Protein AF-A0A7L1D0E4-F1 (afdb_monomer_lite)

pLDDT: mean 86.92, std 6.97, range [68.38, 97.06]

InterPro domains:
  IPR020898 Synapsin, ATP-binding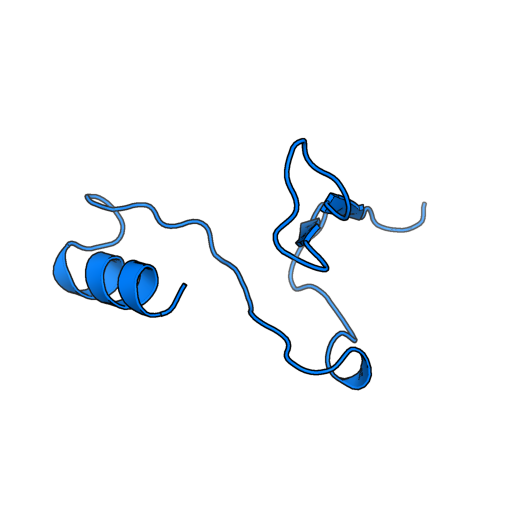 domain [PF02750] (1-54)

Foldseek 3Di:
DVVLVVVCVVQPCVRRVDDDDDDDPDPVVCPDDPDPQDWDAPDDDPPCPRIDTDGDDD

Structure (mmCIF, N/CA/C/O backbone):
data_AF-A0A7L1D0E4-F1
#
_entry.id   AF-A0A7L1D0E4-F1
#
loop_
_atom_site.group_PDB
_atom_site.id
_atom_site.type_symbol
_atom_site.label_atom_id
_atom_site.label_alt_id
_atom_site.label_comp_id
_atom_site.label_asym_id
_atom_site.label_entity_id
_atom_site.label_seq_id
_atom_site.pdbx_PDB_ins_code
_atom_site.Cartn_x
_atom_site.Cartn_y
_atom_site.Cartn_z
_atom_site.occupancy
_atom_site.B_iso_or_equiv
_atom_site.auth_seq_id
_atom_site.auth_comp_id
_atom_site.auth_asym_id
_atom_site.auth_atom_id
_atom_site.pdbx_PDB_model_num
ATOM 1 N N . PHE A 1 1 ? 6.262 -2.912 6.682 1.00 82.50 1 PHE A N 1
ATOM 2 C CA . PHE A 1 1 ? 4.811 -2.634 6.721 1.00 82.50 1 PHE A CA 1
ATOM 3 C C . PHE A 1 1 ? 4.100 -3.375 7.852 1.00 82.50 1 PHE A C 1
ATOM 5 O O . PHE A 1 1 ? 3.506 -2.704 8.677 1.00 82.50 1 PHE A O 1
ATOM 12 N N . ALA A 1 2 ? 4.222 -4.707 7.974 1.00 87.25 2 ALA A N 1
ATOM 13 C CA . ALA A 1 2 ? 3.518 -5.490 9.006 1.00 87.25 2 ALA A CA 1
ATOM 14 C C . ALA A 1 2 ? 3.654 -4.948 10.448 1.00 87.25 2 ALA A C 1
ATOM 16 O O . ALA A 1 2 ? 2.664 -4.884 11.168 1.00 87.25 2 ALA A O 1
ATOM 17 N N . GLN A 1 3 ? 4.849 -4.492 10.843 1.00 93.88 3 GLN A N 1
ATOM 18 C CA . GLN A 1 3 ? 5.075 -3.884 12.163 1.00 93.88 3 GLN A CA 1
ATOM 19 C C . GLN A 1 3 ? 4.311 -2.563 12.351 1.00 93.88 3 GLN A C 1
ATOM 21 O O . GLN A 1 3 ? 3.730 -2.334 13.403 1.00 93.88 3 GLN A O 1
ATOM 26 N N . LEU A 1 4 ? 4.240 -1.720 11.316 1.00 94.00 4 LEU A N 1
ATOM 27 C CA . LEU A 1 4 ? 3.484 -0.463 11.362 1.00 94.00 4 LEU A CA 1
ATOM 28 C C . LEU A 1 4 ? 1.979 -0.727 11.430 1.00 94.00 4 LEU A C 1
ATOM 30 O O . LEU A 1 4 ? 1.272 -0.066 12.179 1.00 94.00 4 LEU A O 1
ATOM 34 N N . THR A 1 5 ? 1.490 -1.724 10.687 1.00 92.19 5 THR A N 1
ATOM 35 C CA . THR A 1 5 ? 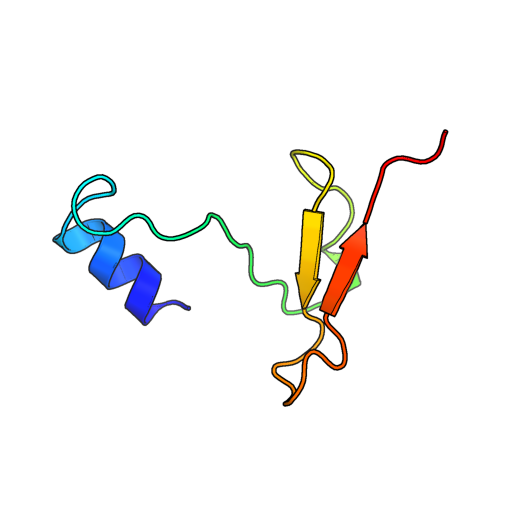0.086 -2.150 10.766 1.00 92.19 5 THR A CA 1
ATOM 36 C C . THR A 1 5 ? -0.258 -2.668 12.159 1.00 92.19 5 THR A C 1
ATOM 38 O O . THR A 1 5 ? -1.348 -2.405 12.658 1.00 92.19 5 THR A O 1
ATOM 41 N N . ARG A 1 6 ? 0.662 -3.394 12.801 1.00 94.12 6 ARG A N 1
ATOM 42 C CA . ARG A 1 6 ? 0.499 -3.833 14.188 1.00 94.12 6 ARG A CA 1
ATOM 43 C C . ARG A 1 6 ? 0.436 -2.639 15.147 1.00 94.12 6 ARG A C 1
ATOM 45 O O .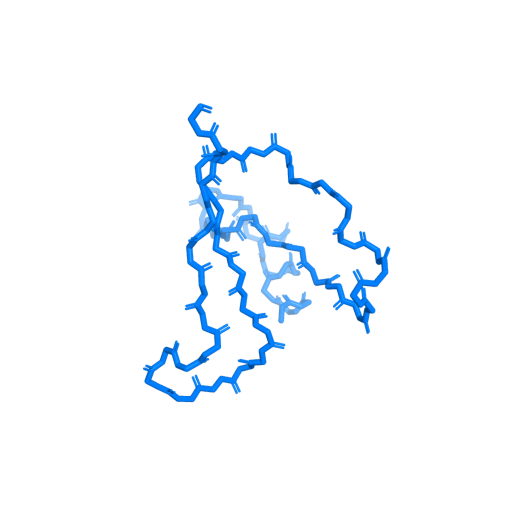 ARG A 1 6 ? -0.520 -2.555 15.906 1.00 94.12 6 ARG A O 1
ATOM 52 N N . LEU A 1 7 ? 1.375 -1.697 15.045 1.00 95.81 7 LEU A N 1
ATOM 53 C CA . LEU A 1 7 ? 1.381 -0.469 15.852 1.00 95.81 7 LEU A CA 1
ATOM 54 C C . LEU A 1 7 ? 0.093 0.346 15.685 1.00 95.81 7 LEU A C 1
ATOM 56 O O . LEU A 1 7 ? -0.482 0.779 16.674 1.00 95.81 7 LEU A O 1
ATOM 60 N N . GLN A 1 8 ? -0.413 0.494 14.456 1.00 95.44 8 GLN A N 1
ATOM 61 C CA . GLN A 1 8 ? -1.689 1.172 14.211 1.00 95.44 8 GLN A CA 1
ATOM 62 C C . GLN A 1 8 ? -2.861 0.489 14.926 1.00 95.44 8 GLN A C 1
ATOM 64 O O . GLN A 1 8 ? -3.762 1.165 15.410 1.00 95.44 8 GLN A O 1
ATOM 69 N N . ARG A 1 9 ? -2.873 -0.847 14.985 1.00 94.06 9 ARG A N 1
ATOM 70 C CA . ARG A 1 9 ? -3.923 -1.599 15.689 1.00 94.06 9 ARG A CA 1
ATOM 71 C C . ARG A 1 9 ? -3.823 -1.452 17.205 1.00 94.06 9 ARG A C 1
ATOM 73 O O . ARG A 1 9 ? -4.854 -1.459 17.861 1.00 94.06 9 ARG A O 1
ATOM 80 N N . GLU A 1 10 ? -2.609 -1.340 17.740 1.00 97.06 10 GLU A N 1
ATOM 81 C CA . GLU A 1 10 ? -2.364 -1.176 19.178 1.00 97.06 10 GLU A CA 1
ATOM 82 C C . GLU A 1 10 ? -2.652 0.261 19.652 1.00 97.06 10 GLU A C 1
ATOM 84 O O . GLU A 1 10 ? -3.237 0.445 20.714 1.00 97.06 10 GLU A O 1
ATOM 89 N N . LEU A 1 11 ? -2.282 1.275 18.863 1.00 96.38 11 LEU A N 1
ATOM 90 C CA . LEU A 1 11 ? -2.407 2.695 19.224 1.00 96.38 11 LEU A CA 1
ATOM 91 C C . LEU A 1 11 ? -3.711 3.342 18.729 1.00 96.38 11 LEU A C 1
ATOM 93 O O . LEU A 1 11 ? -4.135 4.369 19.251 1.00 96.38 11 LEU A O 1
ATOM 97 N N . GLY A 1 12 ? -4.351 2.749 17.723 1.00 95.31 12 GLY A N 1
ATOM 98 C CA . GLY A 1 12 ? -5.520 3.304 17.049 1.00 95.31 12 GLY A CA 1
ATOM 99 C C . GLY A 1 12 ? -5.165 4.294 15.926 1.00 95.31 12 GLY A C 1
ATOM 100 O O . GLY A 1 12 ? -4.070 4.862 15.897 1.00 95.31 12 GLY A O 1
ATOM 101 N N . PRO A 1 13 ? -6.090 4.517 14.973 1.00 93.69 13 PRO A N 1
ATOM 102 C CA . PRO A 1 13 ? -5.842 5.344 13.790 1.00 93.69 13 PRO A CA 1
ATOM 103 C C . PRO A 1 13 ? -5.676 6.836 14.103 1.00 93.69 13 PRO A C 1
ATOM 105 O O . PRO A 1 13 ? -4.962 7.512 13.372 1.00 93.69 13 PRO A O 1
ATOM 108 N N . GLU A 1 14 ? -6.287 7.333 15.183 1.00 94.75 14 GLU A N 1
ATOM 109 C CA . GLU A 1 14 ? -6.155 8.731 15.621 1.00 94.75 14 GLU A CA 1
ATOM 110 C C . GLU A 1 14 ? -4.748 9.029 16.155 1.00 94.75 14 GLU A C 1
ATOM 112 O O . GLU A 1 14 ? -4.130 10.022 15.782 1.00 94.75 14 GLU A O 1
ATOM 117 N N . ALA A 1 15 ? -4.204 8.144 16.997 1.00 95.06 15 ALA A N 1
ATOM 118 C CA . ALA A 1 15 ? -2.863 8.312 17.556 1.00 95.06 15 ALA A CA 1
ATOM 119 C C . ALA A 1 15 ? -1.758 7.901 16.570 1.00 95.06 15 ALA A C 1
ATOM 121 O O . ALA A 1 15 ? -0.642 8.418 16.634 1.00 95.06 15 ALA A O 1
ATOM 122 N N . PHE A 1 16 ? -2.052 6.968 15.660 1.00 95.25 16 PHE A N 1
ATOM 123 C CA . PHE A 1 16 ? -1.109 6.495 14.653 1.00 95.25 16 PHE A CA 1
ATOM 124 C C . PHE A 1 16 ? -1.778 6.395 13.268 1.00 95.25 16 PHE A C 1
ATOM 126 O O . PHE A 1 16 ? -2.192 5.307 12.840 1.00 95.25 16 PHE A O 1
ATOM 133 N N . PRO A 1 17 ? -1.876 7.518 12.530 1.00 93.75 17 PRO A N 1
ATOM 134 C CA . PRO A 1 17 ? -2.545 7.575 11.233 1.00 93.75 17 PRO A CA 1
ATOM 135 C C . PRO A 1 17 ? -1.663 6.974 10.131 1.00 93.75 17 PRO A C 1
ATOM 137 O O . PRO A 1 17 ? -1.041 7.670 9.327 1.00 93.75 17 PRO A O 1
ATOM 140 N N . LEU A 1 18 ? -1.587 5.643 10.087 1.00 93.81 18 LEU A N 1
ATOM 141 C CA . LEU A 1 18 ? -0.886 4.935 9.022 1.00 93.81 18 LEU A CA 1
ATOM 142 C C . LEU A 1 18 ? -1.661 5.059 7.707 1.00 93.81 18 LEU A C 1
ATOM 144 O O . LEU A 1 18 ? -2.845 4.724 7.630 1.00 93.81 18 LEU A O 1
ATOM 148 N N . VAL A 1 19 ? -0.957 5.475 6.655 1.00 90.62 19 VAL A N 1
ATOM 149 C CA . VAL A 1 19 ? -1.507 5.549 5.299 1.00 90.62 19 VAL A CA 1
ATOM 150 C C . VAL A 1 19 ? -1.947 4.152 4.839 1.00 90.62 19 VAL A C 1
ATOM 152 O O . VAL A 1 19 ? -1.139 3.217 4.897 1.00 90.62 19 VAL A O 1
ATOM 155 N N . PRO A 1 20 ? -3.185 3.989 4.332 1.00 86.56 20 PRO A N 1
ATOM 156 C CA . PRO A 1 20 ? -3.631 2.731 3.753 1.00 86.56 20 PRO A CA 1
ATOM 157 C C . PRO A 1 20 ? -2.744 2.335 2.570 1.00 86.56 20 PRO A C 1
ATOM 159 O O . PRO A 1 20 ? -2.672 3.030 1.558 1.00 86.56 20 PRO A O 1
ATOM 162 N N . GLN A 1 21 ? -2.051 1.208 2.699 1.00 88.00 21 GLN A N 1
ATOM 163 C CA . GLN A 1 21 ? -1.167 0.676 1.667 1.00 88.00 21 GLN A CA 1
AT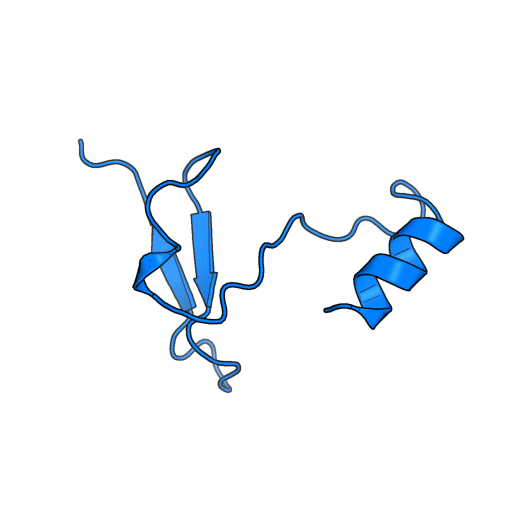OM 164 C C . GLN A 1 21 ? -1.377 -0.828 1.534 1.00 88.00 21 GLN A C 1
ATOM 166 O O . GLN A 1 21 ? -1.644 -1.530 2.511 1.00 88.00 21 GLN A O 1
ATOM 171 N N . ARG A 1 22 ? -1.235 -1.334 0.308 1.00 87.19 22 ARG A N 1
ATOM 172 C CA . ARG A 1 22 ? -1.352 -2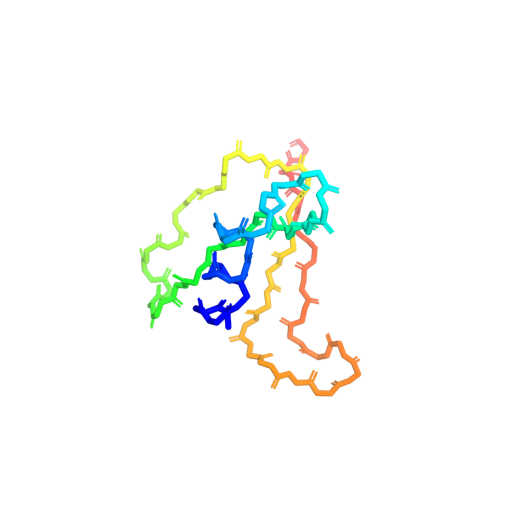.758 -0.005 1.00 87.19 22 ARG A CA 1
ATOM 173 C C . ARG A 1 22 ? -0.023 -3.272 -0.537 1.00 87.19 22 ARG A C 1
ATOM 175 O O . ARG A 1 22 ? 0.508 -2.733 -1.502 1.00 87.19 22 ARG A O 1
ATOM 182 N N . PHE A 1 23 ? 0.490 -4.336 0.074 1.00 86.69 23 PHE A N 1
ATOM 183 C CA . PHE A 1 23 ? 1.655 -5.046 -0.440 1.00 86.69 23 PHE A CA 1
ATOM 184 C C . PHE A 1 23 ? 1.219 -6.124 -1.435 1.00 86.69 23 PHE A C 1
ATOM 186 O O . PHE A 1 23 ? 0.382 -6.969 -1.115 1.00 86.69 23 PHE A O 1
ATOM 193 N N . CYS A 1 24 ? 1.808 -6.107 -2.628 1.00 85.62 24 CYS A N 1
ATOM 194 C CA . CYS A 1 24 ? 1.538 -7.071 -3.689 1.00 85.62 24 CYS A CA 1
ATOM 195 C C . CYS A 1 24 ? 2.841 -7.791 -4.046 1.00 85.62 24 CYS A C 1
ATOM 197 O O . CYS A 1 24 ? 3.754 -7.187 -4.595 1.00 85.62 24 CYS A O 1
ATOM 199 N N . ASN A 1 25 ? 2.925 -9.090 -3.749 1.00 83.31 25 ASN A N 1
ATOM 200 C CA . ASN A 1 25 ? 4.123 -9.895 -4.022 1.00 83.31 25 ASN A CA 1
ATOM 201 C C . ASN A 1 25 ? 4.260 -10.320 -5.497 1.00 83.31 25 ASN A C 1
ATOM 203 O O . ASN A 1 25 ? 5.301 -10.841 -5.891 1.00 83.31 25 ASN A O 1
ATOM 207 N N . ARG A 1 26 ? 3.209 -10.142 -6.308 1.00 82.00 26 ARG A N 1
ATOM 208 C CA . ARG A 1 26 ? 3.187 -10.483 -7.732 1.00 82.00 26 ARG A CA 1
ATOM 209 C C . ARG A 1 26 ? 2.455 -9.406 -8.537 1.00 82.00 26 ARG A C 1
ATOM 211 O O . ARG A 1 26 ? 1.345 -9.036 -8.149 1.00 82.00 26 ARG A O 1
ATOM 218 N N . PRO A 1 27 ? 2.990 -8.993 -9.702 1.00 75.75 27 PRO A N 1
ATOM 219 C CA . PRO A 1 27 ? 2.346 -7.994 -10.561 1.00 75.75 27 PRO A CA 1
ATOM 220 C C . PRO A 1 27 ? 0.951 -8.412 -11.032 1.00 75.75 27 PRO A C 1
ATOM 222 O O . PRO A 1 27 ? 0.045 -7.593 -11.102 1.00 75.75 27 PRO A O 1
ATOM 225 N N . ARG A 1 28 ? 0.749 -9.715 -11.278 1.00 74.81 28 ARG A N 1
ATOM 226 C CA . ARG A 1 28 ? -0.525 -10.272 -11.767 1.00 74.81 28 ARG A CA 1
ATOM 227 C C . ARG A 1 28 ? -1.725 -10.007 -10.845 1.00 74.81 28 ARG A C 1
ATOM 229 O O . ARG A 1 28 ? -2.853 -10.088 -11.305 1.00 74.81 28 ARG A O 1
ATOM 236 N N . GLY A 1 29 ? -1.501 -9.705 -9.563 1.00 68.38 29 GLY A N 1
ATOM 237 C CA . GLY A 1 29 ? -2.574 -9.401 -8.610 1.00 68.38 29 GLY A CA 1
ATOM 238 C C . GLY A 1 29 ? -3.015 -7.934 -8.589 1.00 68.38 29 GLY A C 1
ATOM 239 O O . GLY A 1 29 ? -3.954 -7.595 -7.870 1.00 68.38 29 GLY A O 1
ATOM 240 N N . LEU A 1 30 ? -2.339 -7.055 -9.333 1.00 79.25 30 LEU A N 1
ATOM 241 C CA . LEU A 1 30 ? -2.568 -5.612 -9.310 1.00 79.25 30 LEU A CA 1
ATOM 242 C C . LEU A 1 30 ? -3.472 -5.210 -10.487 1.00 79.25 30 LEU A C 1
ATOM 244 O O . LEU A 1 30 ? -3.021 -4.622 -11.460 1.00 79.25 30 LEU A O 1
ATOM 248 N N . LEU A 1 31 ? -4.748 -5.603 -10.408 1.00 82.75 31 LEU A N 1
ATOM 249 C CA . LEU A 1 31 ? -5.741 -5.394 -11.475 1.00 82.75 31 LEU A CA 1
ATOM 250 C C . LEU A 1 31 ? -6.446 -4.036 -11.386 1.00 82.75 31 LEU A C 1
ATOM 252 O O . LEU A 1 31 ? -6.742 -3.422 -12.404 1.00 82.75 31 LEU A O 1
ATOM 256 N N . ALA A 1 32 ? -6.732 -3.576 -10.167 1.00 82.50 32 ALA A N 1
ATOM 257 C CA . ALA A 1 32 ? -7.474 -2.348 -9.924 1.00 82.50 32 ALA A CA 1
ATOM 258 C C . ALA A 1 32 ? -7.052 -1.700 -8.602 1.00 82.50 32 ALA A C 1
ATOM 260 O O . ALA A 1 32 ? -6.605 -2.374 -7.667 1.00 82.50 32 ALA A O 1
ATOM 261 N N . ALA A 1 33 ? -7.235 -0.384 -8.538 1.00 83.56 33 ALA A N 1
ATOM 262 C CA . ALA A 1 33 ? -7.110 0.412 -7.328 1.00 83.56 33 ALA A CA 1
ATOM 263 C C . ALA A 1 33 ? -8.506 0.815 -6.834 1.00 83.56 33 ALA A C 1
ATOM 265 O O . ALA A 1 33 ? -9.377 1.068 -7.665 1.00 83.56 33 ALA A O 1
ATOM 266 N N . PRO A 1 34 ? -8.733 0.910 -5.513 1.00 82.19 34 PRO A N 1
ATOM 267 C CA . PRO A 1 34 ? -10.017 1.363 -4.983 1.00 82.19 34 PRO A CA 1
ATOM 268 C C . PRO A 1 34 ? -10.283 2.847 -5.279 1.00 82.19 34 PRO A C 1
ATOM 270 O O . PRO A 1 34 ? -11.433 3.239 -5.437 1.00 82.19 34 PRO A O 1
ATOM 273 N N . THR A 1 35 ? -9.234 3.672 -5.355 1.00 85.94 35 THR A N 1
ATOM 274 C CA . THR A 1 35 ? -9.320 5.123 -5.561 1.00 85.94 35 THR A CA 1
ATOM 275 C C . THR A 1 35 ? -8.109 5.646 -6.337 1.00 85.94 35 THR A C 1
ATOM 277 O O . THR A 1 35 ? -7.020 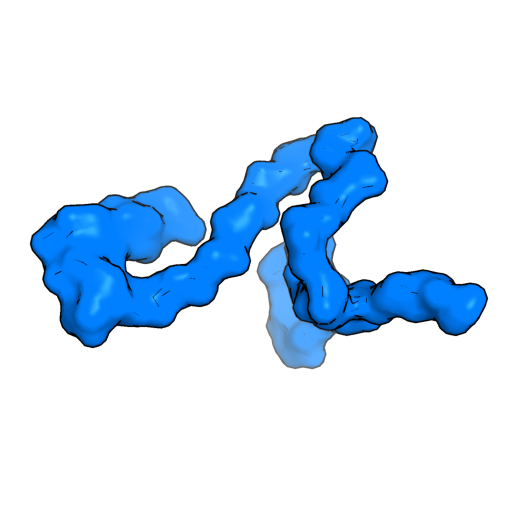5.071 -6.283 1.00 85.94 35 THR A O 1
ATOM 280 N N . PHE A 1 36 ? -8.301 6.756 -7.057 1.00 88.38 36 PHE A N 1
ATOM 281 C CA . PHE A 1 36 ? -7.250 7.479 -7.775 1.00 88.38 36 PHE A CA 1
ATOM 282 C C . PHE A 1 36 ? -7.236 8.964 -7.371 1.00 88.38 36 PHE A C 1
ATOM 284 O O . PHE A 1 36 ? -8.291 9.502 -7.038 1.00 88.38 36 PHE A O 1
ATOM 291 N N . PRO A 1 37 ? -6.081 9.657 -7.443 1.00 90.06 37 PRO A N 1
ATOM 292 C CA . PRO A 1 37 ? -4.763 9.142 -7.826 1.00 90.06 37 PRO A CA 1
ATOM 293 C C . PRO A 1 37 ? -4.154 8.220 -6.761 1.00 90.06 37 PRO A C 1
ATOM 295 O O . PRO A 1 37 ? -4.391 8.414 -5.573 1.00 90.06 37 PRO A O 1
ATOM 298 N N . MET A 1 38 ? -3.325 7.258 -7.178 1.00 90.31 38 MET A N 1
ATOM 299 C CA . MET A 1 38 ? -2.606 6.374 -6.249 1.00 90.31 38 MET A CA 1
ATOM 300 C C . MET A 1 38 ? -1.095 6.395 -6.472 1.00 90.31 38 MET A C 1
ATOM 302 O O . MET A 1 38 ? -0.627 6.642 -7.582 1.00 90.31 38 MET A O 1
ATOM 306 N N . MET A 1 39 ? -0.338 6.111 -5.413 1.00 90.44 39 MET A N 1
ATOM 307 C CA . MET A 1 39 ? 1.113 5.935 -5.464 1.00 90.44 39 MET A CA 1
ATOM 308 C C . MET A 1 39 ? 1.463 4.449 -5.479 1.00 90.44 39 MET A C 1
ATOM 310 O O . MET A 1 39 ? 0.988 3.691 -4.632 1.00 90.44 39 MET A O 1
ATOM 314 N N . VAL A 1 40 ? 2.320 4.044 -6.414 1.00 90.12 40 VAL A N 1
ATOM 315 C CA . VAL A 1 40 ? 2.874 2.688 -6.491 1.00 90.12 40 VAL A CA 1
ATOM 316 C C . VAL A 1 40 ? 4.375 2.756 -6.268 1.00 90.12 40 VAL A C 1
ATOM 318 O O . VAL A 1 40 ? 5.070 3.481 -6.973 1.00 90.12 40 VAL A O 1
ATOM 321 N N . THR A 1 41 ? 4.865 1.966 -5.315 1.00 89.88 41 THR A N 1
ATOM 322 C CA . THR A 1 41 ? 6.295 1.788 -5.049 1.00 89.88 41 THR A CA 1
ATOM 323 C C . THR A 1 41 ? 6.679 0.363 -5.428 1.00 89.88 41 THR A C 1
ATOM 325 O O . THR A 1 41 ? 6.258 -0.583 -4.764 1.00 89.88 41 THR A O 1
ATOM 328 N N . LEU A 1 42 ? 7.445 0.203 -6.509 1.00 86.19 42 LEU A N 1
ATOM 329 C CA . LEU A 1 42 ? 7.822 -1.111 -7.058 1.00 86.19 42 LEU A CA 1
ATOM 330 C C . LEU A 1 42 ? 8.860 -1.835 -6.192 1.00 86.19 42 LEU A C 1
ATOM 332 O O . LEU A 1 42 ? 8.802 -3.048 -6.008 1.00 86.19 42 LEU A O 1
ATOM 336 N N . SER A 1 43 ? 9.792 -1.075 -5.634 1.00 75.06 43 SER A N 1
ATOM 337 C CA . SER A 1 43 ? 10.818 -1.551 -4.716 1.00 75.06 43 SER A CA 1
ATOM 338 C C . SER A 1 43 ? 11.237 -0.391 -3.821 1.00 75.06 43 SER A C 1
ATOM 340 O O . SER A 1 43 ? 11.279 0.743 -4.303 1.00 75.06 43 SER A O 1
ATOM 342 N N . PRO A 1 44 ? 11.568 -0.628 -2.542 1.00 74.00 44 PRO A N 1
ATOM 343 C CA . PRO A 1 44 ? 12.169 0.403 -1.712 1.00 74.00 44 PRO A CA 1
ATOM 344 C C . PRO A 1 44 ? 13.504 0.804 -2.339 1.00 74.00 44 PRO A C 1
ATOM 346 O O . PRO A 1 44 ? 14.451 0.021 -2.335 1.00 74.00 44 PRO A O 1
ATOM 349 N N . ALA A 1 45 ? 13.562 1.999 -2.912 1.00 80.75 45 ALA A N 1
ATOM 350 C CA . ALA A 1 45 ? 14.782 2.546 -3.473 1.00 80.75 45 ALA A CA 1
ATOM 351 C C . ALA A 1 45 ? 15.018 3.960 -2.926 1.00 80.75 45 ALA A C 1
ATOM 353 O O . ALA A 1 45 ? 14.053 4.695 -2.670 1.00 80.75 45 ALA A O 1
ATOM 354 N N . PRO A 1 46 ? 16.289 4.350 -2.732 1.00 78.88 46 PRO A N 1
ATOM 355 C CA . PRO A 1 46 ? 16.633 5.712 -2.353 1.00 78.88 46 PRO A CA 1
ATOM 356 C C . PRO A 1 46 ? 16.120 6.737 -3.373 1.00 78.88 46 PRO A C 1
ATOM 358 O O . PRO A 1 46 ? 15.923 6.428 -4.548 1.00 78.88 46 PRO A O 1
ATOM 361 N N . ALA A 1 47 ? 15.924 7.975 -2.913 1.00 80.81 47 ALA A N 1
ATOM 362 C CA . ALA A 1 47 ? 15.610 9.133 -3.756 1.00 80.81 47 ALA A CA 1
ATOM 363 C C . ALA A 1 47 ? 14.351 9.001 -4.646 1.00 80.81 47 ALA A C 1
ATOM 365 O O . ALA A 1 47 ? 14.251 9.650 -5.682 1.00 80.81 47 ALA A O 1
ATOM 366 N N . GLY A 1 48 ? 13.371 8.180 -4.250 1.00 78.38 48 GLY A N 1
ATOM 367 C CA . GLY A 1 48 ? 12.082 8.090 -4.951 1.00 78.38 48 GLY A CA 1
ATOM 368 C C . GLY A 1 48 ? 12.104 7.266 -6.241 1.00 78.38 48 GLY A C 1
ATOM 369 O O . GLY A 1 48 ? 11.098 7.211 -6.949 1.00 78.38 48 GLY A O 1
ATOM 370 N N . VAL A 1 49 ? 13.211 6.583 -6.541 1.00 84.81 49 VAL A N 1
ATOM 371 C CA . VAL A 1 49 ? 13.290 5.673 -7.689 1.00 84.81 49 VAL A CA 1
ATOM 372 C C . VAL A 1 49 ? 12.226 4.574 -7.553 1.00 84.81 49 VAL A C 1
ATOM 374 O O . VAL A 1 49 ? 12.034 3.992 -6.489 1.00 84.81 49 VAL A O 1
ATOM 377 N N . GLY A 1 50 ? 11.483 4.307 -8.629 1.00 85.50 50 GLY A N 1
ATOM 378 C CA . GLY A 1 50 ? 10.419 3.297 -8.627 1.00 85.50 50 GLY A CA 1
ATOM 379 C C . GLY A 1 50 ? 9.133 3.701 -7.892 1.00 85.50 50 GLY A C 1
ATOM 380 O O . GLY A 1 50 ? 8.272 2.838 -7.703 1.00 85.50 50 GLY A O 1
ATOM 381 N N . GLN A 1 51 ? 8.987 4.975 -7.499 1.00 90.56 51 GLN A N 1
ATOM 382 C CA . GLN A 1 51 ? 7.729 5.551 -7.016 1.00 90.56 51 GLN A CA 1
ATOM 383 C C . GLN A 1 51 ? 7.003 6.271 -8.156 1.00 90.56 51 GLN A C 1
ATOM 385 O O . GLN A 1 51 ? 7.522 7.223 -8.735 1.00 90.56 51 GLN A O 1
ATOM 390 N N . VAL A 1 52 ? 5.790 5.825 -8.480 1.00 90.56 52 VAL A N 1
ATOM 391 C CA . VAL A 1 52 ? 5.007 6.348 -9.609 1.00 90.56 52 VAL A CA 1
ATOM 392 C C . VAL A 1 52 ? 3.619 6.763 -9.138 1.00 90.56 52 VAL A C 1
ATOM 394 O O . VAL A 1 52 ? 2.938 6.006 -8.445 1.00 90.56 52 VAL A O 1
ATOM 397 N N . LYS A 1 53 ? 3.181 7.958 -9.551 1.00 91.56 53 LYS A N 1
ATOM 398 C CA . LYS A 1 53 ? 1.807 8.432 -9.357 1.00 91.56 53 LYS A CA 1
ATOM 399 C C . LYS A 1 53 ? 0.944 8.016 -10.543 1.00 91.56 53 LYS A C 1
ATOM 401 O O . LYS A 1 53 ? 1.181 8.455 -11.666 1.00 91.56 53 LYS A O 1
ATOM 406 N N . LEU A 1 54 ? -0.081 7.216 -10.285 1.00 91.06 54 LEU A N 1
ATOM 407 C CA . LEU A 1 54 ? -1.059 6.787 -11.279 1.00 91.06 54 LEU A CA 1
ATOM 408 C C . LEU A 1 54 ? -2.321 7.649 -11.190 1.00 91.06 54 LEU A C 1
ATOM 410 O O . LEU A 1 54 ? -2.788 7.986 -10.098 1.00 91.06 54 LEU A O 1
ATOM 414 N N . ARG A 1 55 ? -2.873 8.001 -12.350 1.00 91.06 55 ARG A N 1
ATOM 415 C CA . ARG A 1 55 ? -4.124 8.753 -12.516 1.00 91.06 55 ARG A CA 1
ATOM 416 C C . ARG A 1 55 ? -5.060 7.980 -13.452 1.00 91.06 55 ARG A C 1
ATOM 418 O O . ARG A 1 55 ? -4.553 7.172 -14.230 1.00 91.06 55 ARG A O 1
ATOM 425 N N . PRO A 1 56 ? -6.385 8.209 -13.384 1.00 84.50 56 PRO A N 1
ATOM 426 C CA . PRO A 1 56 ? -7.298 7.665 -14.379 1.00 84.50 56 PRO A CA 1
ATOM 427 C C . PRO A 1 56 ? -6.909 8.194 -15.763 1.00 84.50 56 PRO A C 1
ATOM 429 O O . PRO A 1 56 ? -6.377 9.303 -15.875 1.00 84.50 56 PRO A O 1
ATOM 432 N N . PHE A 1 57 ? -7.160 7.396 -16.797 1.00 79.12 57 PHE A N 1
ATOM 433 C CA . PHE A 1 57 ? -7.095 7.884 -18.171 1.00 79.12 57 PHE A CA 1
ATOM 434 C C . PHE A 1 57 ? -8.199 8.947 -18.369 1.00 79.12 57 PHE A C 1
ATOM 436 O O . PHE A 1 57 ? -9.260 8.787 -17.758 1.00 79.12 57 PHE A O 1
ATOM 443 N N . PRO A 1 58 ? -7.941 10.042 -19.108 1.00 69.94 58 PRO A N 1
ATOM 444 C CA . PRO A 1 58 ? -8.952 11.060 -19.396 1.00 69.94 58 PRO A CA 1
ATOM 445 C C . PRO A 1 58 ? -10.155 10.514 -20.171 1.00 69.94 58 PRO A C 1
ATOM 447 O O . PRO A 1 58 ? -9.983 9.541 -20.940 1.00 69.94 58 PRO A O 1
#

Secondary structure (DSSP, 8-state):
-HHHHHHHHHH-TTTS-PPP----SSGGG----SSSSEEEESS--GGGTTEEEE----

Radius of gyration: 13.67 Å; chains: 1; bounding box: 27×22×39 Å

Sequence (58 aa):
FAQLTRLQRELGPEAFPLVPQRFCNRPRGLLAAPTFPMMVTLSPAPAGVGQVKLRPFP

Organism: NCBI:txid239386